Protein AF-K1LTN4-F1 (afdb_monomer)

Nearest PDB structures (foldseek):
  7vjn-assembly1_A  TM=7.353E-01  e=3.267E+00  Pseudomonas phage JBD30
  7fa3-assembly1_B  TM=7.296E-01  e=3.692E+00  Pseudomonas phage JBD30
  7vjn-assembly1_B  TM=6.845E-01  e=3.473E+00  Pseudomonas phage JBD30
  7fa3-assembly1_A  TM=6.997E-01  e=4.436E+00  Pseudomonas phage JBD30

Foldseek 3Di:
DDPVVVLLVQLVPDAPVNLVVLCVVLVHDPVVCCVPVVDDPVLVCLCPPDPPDPSNDGDDSVNSNVSVVVSVVVVVVD

Radius of gyration: 13.08 Å; Cα contacts (8 Å, |Δi|>4): 50; chains: 1; bounding box: 27×37×28 Å

Structure (mmCIF, N/CA/C/O backbone):
data_AF-K1LTN4-F1
#
_entry.id   AF-K1LTN4-F1
#
loop_
_atom_site.group_PDB
_atom_site.id
_atom_site.type_symbol
_atom_site.label_atom_id
_atom_site.label_alt_id
_atom_site.label_comp_id
_atom_site.label_asym_id
_atom_site.label_entity_id
_atom_site.label_seq_id
_atom_site.pdbx_PDB_ins_code
_atom_site.Cartn_x
_atom_site.Cartn_y
_atom_site.Cartn_z
_atom_site.occupancy
_atom_site.B_iso_or_equiv
_atom_site.auth_seq_id
_atom_site.auth_comp_id
_atom_site.auth_asym_id
_atom_site.auth_atom_id
_atom_site.pdbx_PDB_model_num
ATOM 1 N N . MET A 1 1 ? -4.161 26.173 -7.596 1.00 62.22 1 MET A N 1
ATOM 2 C CA . MET A 1 1 ? -4.353 24.710 -7.548 1.00 62.22 1 MET A CA 1
ATOM 3 C C . MET A 1 1 ? -5.635 24.388 -6.804 1.00 62.22 1 MET A C 1
ATOM 5 O O . MET A 1 1 ? -5.767 24.769 -5.641 1.00 62.22 1 MET A O 1
ATOM 9 N N . SER A 1 2 ? -6.564 23.722 -7.480 1.00 85.25 2 SER A N 1
ATOM 10 C CA . SER A 1 2 ? -7.784 23.147 -6.910 1.00 85.25 2 SER A CA 1
ATOM 11 C C . SER A 1 2 ? -7.450 22.050 -5.891 1.00 85.25 2 SER A C 1
ATOM 13 O O . SER A 1 2 ? -6.389 21.424 -5.946 1.00 85.25 2 SER A O 1
ATOM 15 N N . ASN A 1 3 ? -8.366 21.790 -4.955 1.00 84.19 3 ASN A N 1
ATOM 16 C CA . ASN A 1 3 ? -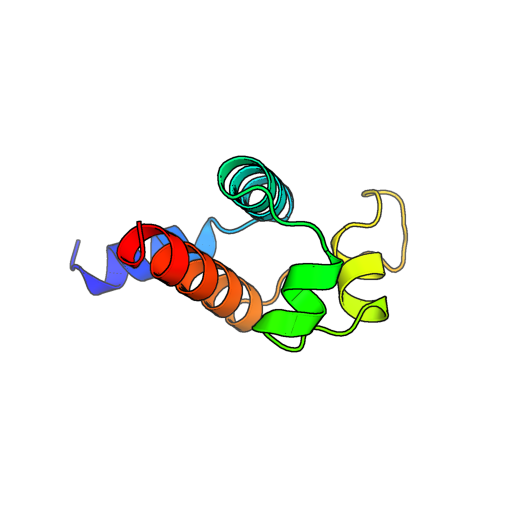8.215 20.726 -3.959 1.00 84.19 3 ASN A CA 1
ATOM 17 C C . ASN A 1 3 ? -8.004 19.348 -4.617 1.00 84.19 3 ASN A C 1
ATOM 19 O O . ASN A 1 3 ? -7.191 18.551 -4.155 1.00 84.19 3 ASN A O 1
ATOM 23 N N . SER A 1 4 ? -8.669 19.101 -5.747 1.00 83.56 4 SER A N 1
ATOM 24 C CA . SER A 1 4 ? -8.536 17.856 -6.509 1.00 83.56 4 SER A CA 1
ATOM 25 C C . SER A 1 4 ? -7.130 17.665 -7.084 1.00 83.56 4 SER A C 1
ATOM 27 O O . SER A 1 4 ? -6.606 16.555 -7.073 1.00 83.56 4 SER A O 1
ATOM 29 N N . GLU A 1 5 ? -6.482 18.742 -7.533 1.00 85.69 5 GLU A N 1
ATOM 30 C CA . GLU A 1 5 ? -5.127 18.686 -8.098 1.00 85.69 5 GLU A CA 1
ATOM 31 C C . GLU A 1 5 ? -4.096 18.333 -7.023 1.00 85.69 5 GLU A C 1
ATOM 33 O O . GLU A 1 5 ? -3.247 17.472 -7.240 1.00 85.69 5 GLU A O 1
ATOM 38 N N . LYS A 1 6 ? -4.236 18.912 -5.823 1.00 87.56 6 LYS A N 1
ATOM 39 C CA . LYS A 1 6 ? -3.373 18.600 -4.672 1.00 87.56 6 LYS A CA 1
ATOM 40 C C . LYS A 1 6 ? -3.484 17.135 -4.245 1.00 87.56 6 LYS A C 1
ATOM 42 O O . LYS A 1 6 ? -2.493 16.522 -3.859 1.00 87.56 6 LYS A O 1
ATOM 47 N N . VAL A 1 7 ? -4.685 16.556 -4.295 1.00 90.19 7 VAL A N 1
ATOM 48 C CA . VAL A 1 7 ? -4.888 15.132 -3.973 1.00 90.19 7 VAL A CA 1
ATOM 49 C C . VAL A 1 7 ? -4.223 14.239 -5.019 1.00 90.19 7 VAL A C 1
ATOM 51 O O . VAL A 1 7 ? -3.546 13.279 -4.659 1.00 90.19 7 VAL A O 1
ATOM 54 N N . LEU A 1 8 ? -4.364 14.566 -6.306 1.00 90.75 8 LEU A N 1
ATOM 55 C CA . LEU A 1 8 ? -3.723 13.809 -7.383 1.00 90.75 8 LEU A CA 1
ATOM 56 C C . LEU A 1 8 ? -2.195 13.854 -7.290 1.00 90.75 8 LEU A C 1
ATOM 58 O O . LEU A 1 8 ? -1.548 12.826 -7.492 1.00 90.75 8 LEU A O 1
ATOM 62 N N . GLU A 1 9 ? -1.630 15.006 -6.935 1.00 91.75 9 GLU A N 1
ATOM 63 C CA . GLU A 1 9 ? -0.198 15.162 -6.680 1.00 91.75 9 GLU A CA 1
ATOM 64 C C . GLU A 1 9 ? 0.261 14.260 -5.525 1.00 91.75 9 GLU A C 1
ATOM 66 O O . GLU A 1 9 ? 1.182 13.459 -5.698 1.00 91.75 9 GLU A O 1
ATOM 71 N N . LYS A 1 10 ? -0.444 14.280 -4.386 1.00 92.75 10 LYS A N 1
ATOM 72 C CA . LYS A 1 10 ? -0.140 13.400 -3.244 1.00 92.75 10 LYS A CA 1
ATOM 73 C C . LYS A 1 10 ? -0.203 11.918 -3.609 1.00 92.75 10 LYS A C 1
ATOM 75 O O . LYS A 1 10 ? 0.703 11.165 -3.264 1.00 92.75 10 LYS A O 1
ATOM 80 N N . ILE A 1 11 ? -1.238 11.500 -4.342 1.00 95.94 11 ILE A N 1
ATOM 81 C CA . ILE A 1 11 ? -1.365 10.119 -4.831 1.00 95.94 11 ILE A CA 1
ATOM 82 C C . ILE A 1 11 ? -0.194 9.771 -5.756 1.00 95.94 11 ILE A C 1
ATOM 84 O O . ILE A 1 11 ? 0.358 8.676 -5.672 1.00 95.94 11 ILE A O 1
ATOM 88 N N . SER A 1 12 ? 0.212 10.687 -6.638 1.00 95.00 12 SER A N 1
ATOM 89 C CA . SER A 1 12 ? 1.325 10.443 -7.560 1.00 95.00 12 SER A CA 1
ATOM 90 C C . SER A 1 12 ? 2.656 10.208 -6.832 1.00 95.00 12 SER A C 1
ATOM 92 O O . SER A 1 12 ? 3.442 9.363 -7.278 1.00 95.00 12 SER A O 1
ATOM 94 N N . GLY A 1 13 ? 2.846 10.868 -5.683 1.00 95.06 13 GLY A N 1
ATOM 95 C CA . GLY A 1 13 ? 4.022 10.760 -4.818 1.00 95.06 13 GLY A CA 1
ATOM 96 C C . GLY A 1 13 ? 4.106 9.486 -3.974 1.00 95.06 13 GLY A C 1
ATOM 97 O O . GLY A 1 13 ? 5.101 9.288 -3.287 1.00 95.06 13 GLY A O 1
ATOM 98 N N . VAL A 1 14 ? 3.109 8.596 -4.020 1.00 97.81 14 VAL A N 1
ATOM 99 C CA . VAL A 1 14 ? 3.168 7.320 -3.290 1.00 97.81 14 VAL A CA 1
ATOM 100 C C . VAL A 1 14 ? 4.223 6.396 -3.910 1.00 97.81 14 VAL A C 1
ATOM 102 O O . VAL A 1 14 ? 4.129 6.025 -5.087 1.00 97.81 14 VAL A O 1
ATOM 105 N N . THR A 1 15 ? 5.201 5.988 -3.097 1.00 97.25 15 THR A N 1
ATOM 106 C CA . THR A 1 15 ? 6.263 5.023 -3.432 1.00 97.25 15 THR A CA 1
ATOM 107 C C . THR A 1 15 ? 6.288 3.851 -2.446 1.00 97.25 15 THR A C 1
ATOM 109 O O . THR A 1 15 ? 5.575 3.854 -1.442 1.00 97.25 15 THR A O 1
ATOM 112 N N . THR A 1 16 ? 7.108 2.829 -2.710 1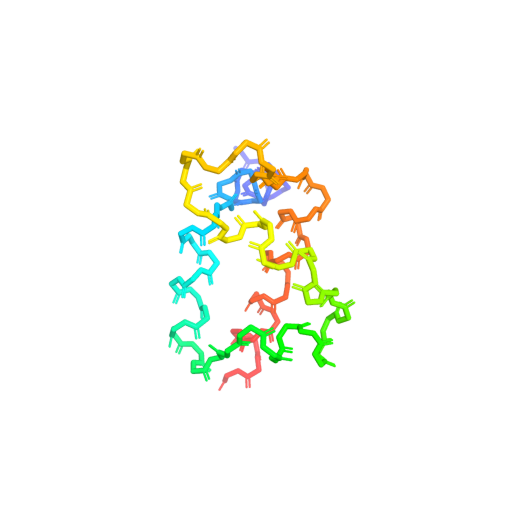.00 96.62 16 THR A N 1
ATOM 113 C CA . THR A 1 16 ? 7.292 1.707 -1.774 1.00 96.62 16 THR A CA 1
ATOM 114 C C . THR A 1 16 ? 7.937 2.133 -0.459 1.00 96.62 16 THR A C 1
ATOM 116 O O . THR A 1 16 ? 7.615 1.574 0.586 1.00 96.62 16 THR A O 1
ATOM 119 N N . GLU A 1 17 ? 8.801 3.140 -0.496 1.00 96.50 17 GLU A N 1
ATOM 120 C CA . GLU A 1 17 ? 9.469 3.730 0.666 1.00 96.50 17 GLU A CA 1
ATOM 121 C C . GLU A 1 17 ? 8.439 4.467 1.519 1.00 96.50 17 GLU A C 1
ATOM 123 O O . GLU A 1 17 ? 8.286 4.148 2.692 1.00 96.50 17 GLU A O 1
ATOM 128 N N . TRP A 1 18 ? 7.620 5.321 0.894 1.00 97.81 18 TRP A N 1
ATOM 129 C CA . TRP A 1 18 ? 6.527 6.013 1.580 1.00 97.81 18 TRP A CA 1
ATOM 130 C C . TRP A 1 18 ? 5.546 5.040 2.253 1.00 97.81 18 TRP A C 1
ATOM 132 O O . TRP A 1 18 ? 5.112 5.270 3.381 1.00 97.81 18 TRP A O 1
ATOM 142 N N . ILE A 1 19 ? 5.212 3.925 1.589 1.00 97.94 19 ILE A N 1
ATOM 143 C CA . ILE A 1 19 ? 4.358 2.886 2.183 1.00 97.94 19 ILE A CA 1
ATOM 144 C C . ILE A 1 19 ? 5.046 2.249 3.397 1.00 97.94 19 ILE A C 1
ATOM 146 O O . ILE A 1 19 ? 4.394 2.069 4.423 1.00 97.94 19 ILE A O 1
ATOM 150 N N . ASN A 1 20 ? 6.337 1.910 3.308 1.00 97.25 20 ASN A N 1
ATOM 151 C CA . ASN A 1 20 ? 7.079 1.336 4.436 1.00 97.25 20 ASN A CA 1
ATOM 152 C C . ASN A 1 20 ? 7.140 2.301 5.628 1.00 97.25 20 ASN A C 1
ATOM 154 O O . ASN A 1 20 ? 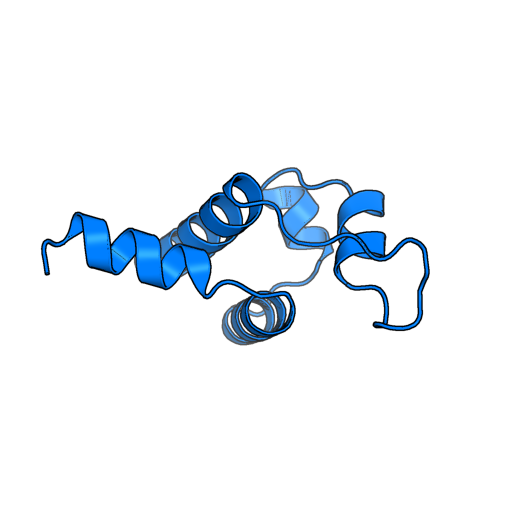6.914 1.869 6.758 1.00 97.25 20 ASN A O 1
ATOM 158 N N . ASP A 1 21 ? 7.382 3.587 5.379 1.00 97.94 21 ASP A N 1
ATOM 159 C CA . ASP A 1 21 ? 7.430 4.614 6.422 1.00 97.94 21 ASP A CA 1
ATOM 160 C C . ASP A 1 21 ? 6.078 4.743 7.125 1.00 97.94 21 ASP A C 1
ATOM 162 O O . ASP A 1 21 ? 6.006 4.747 8.354 1.00 97.94 21 ASP A O 1
ATOM 166 N N . LYS A 1 22 ? 4.981 4.752 6.357 1.00 97.81 22 LYS A N 1
ATOM 167 C CA . LYS A 1 22 ? 3.626 4.772 6.917 1.00 97.81 22 LYS A CA 1
ATOM 168 C C . LYS A 1 22 ? 3.302 3.504 7.694 1.00 97.81 22 LYS A C 1
ATOM 170 O O . LYS A 1 22 ? 2.730 3.579 8.777 1.00 97.81 22 LYS A O 1
ATOM 175 N N . MET A 1 23 ? 3.695 2.333 7.198 1.00 97.44 23 MET A N 1
ATOM 176 C CA . MET A 1 23 ? 3.543 1.093 7.960 1.00 97.44 23 MET A CA 1
ATOM 177 C C . MET A 1 23 ? 4.294 1.157 9.291 1.00 97.44 23 MET A C 1
ATOM 179 O O . MET A 1 23 ? 3.733 0.772 10.313 1.00 97.44 23 MET A O 1
ATOM 183 N N . HIS A 1 24 ? 5.523 1.675 9.294 1.00 97.50 24 HIS A N 1
ATOM 184 C CA . HIS A 1 24 ? 6.307 1.857 10.511 1.00 97.50 24 HIS A CA 1
ATOM 185 C C . HIS A 1 24 ? 5.634 2.840 11.482 1.00 97.50 24 HIS A C 1
ATOM 187 O O . HIS A 1 24 ? 5.491 2.521 12.660 1.00 97.50 24 HIS A O 1
ATOM 193 N N . GLU A 1 25 ? 5.152 3.987 10.990 1.00 96.94 25 GLU A N 1
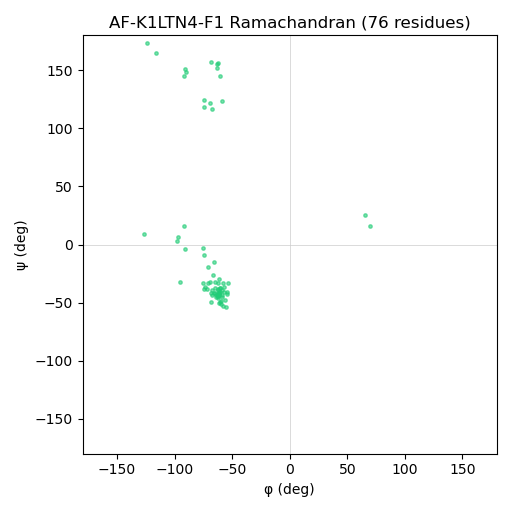ATOM 194 C CA . GLU A 1 25 ? 4.432 5.000 11.779 1.00 96.94 25 GLU A CA 1
ATOM 195 C C . GLU A 1 25 ? 3.218 4.417 12.522 1.00 96.94 25 GLU A C 1
ATOM 197 O O . GLU A 1 25 ? 2.979 4.750 13.682 1.00 96.94 25 GLU A O 1
ATOM 202 N N . TYR A 1 26 ? 2.466 3.524 11.872 1.00 96.19 26 TYR A N 1
ATOM 203 C CA . TYR A 1 26 ? 1.260 2.913 12.441 1.00 96.19 26 TYR A CA 1
ATOM 204 C C . TYR A 1 26 ? 1.493 1.529 13.072 1.00 96.19 26 TYR A C 1
ATOM 206 O O . TYR A 1 26 ? 0.528 0.869 13.454 1.00 96.19 26 TYR A O 1
ATOM 214 N N . GLY A 1 27 ? 2.741 1.059 13.175 1.00 96.56 27 GLY A N 1
ATOM 215 C CA . GLY A 1 27 ? 3.058 -0.259 13.742 1.00 96.56 27 GLY A CA 1
ATOM 216 C C . GLY A 1 27 ? 2.533 -1.452 12.926 1.00 96.56 27 GLY A C 1
ATOM 217 O O . GLY A 1 27 ? 2.315 -2.531 13.478 1.00 96.56 27 GLY A O 1
ATOM 218 N N . LEU A 1 28 ? 2.326 -1.270 11.621 1.00 96.88 28 LEU A N 1
ATOM 219 C CA . LEU A 1 28 ? 1.781 -2.268 10.702 1.00 96.88 28 LEU A CA 1
ATOM 220 C C . LEU A 1 28 ? 2.878 -3.125 10.062 1.00 96.88 28 LEU A C 1
ATOM 222 O O . LEU A 1 28 ? 3.989 -2.682 9.767 1.00 96.88 28 LEU A O 1
ATOM 226 N N . LYS A 1 29 ? 2.536 -4.375 9.767 1.00 96.62 29 LYS A N 1
ATOM 227 C CA . LYS A 1 29 ? 3.347 -5.349 9.031 1.00 96.62 29 LYS A CA 1
ATOM 228 C C . LYS A 1 29 ? 2.657 -5.712 7.719 1.00 96.62 29 LYS A C 1
ATOM 230 O O . LYS A 1 29 ? 1.468 -5.492 7.523 1.00 96.62 29 LYS A O 1
ATOM 235 N N . ARG A 1 30 ? 3.395 -6.336 6.791 1.00 96.00 30 ARG A N 1
ATOM 236 C CA . ARG A 1 30 ? 2.845 -6.710 5.468 1.00 96.00 30 ARG A CA 1
ATOM 237 C C . ARG A 1 30 ? 1.621 -7.623 5.570 1.00 96.00 30 ARG A C 1
ATOM 239 O O . ARG A 1 30 ? 0.718 -7.514 4.756 1.00 96.00 30 ARG A O 1
ATOM 246 N N . LYS A 1 31 ? 1.576 -8.488 6.590 1.00 96.69 31 LYS A N 1
ATOM 247 C CA . LYS A 1 31 ? 0.415 -9.348 6.867 1.00 96.69 31 LYS A CA 1
ATOM 248 C C . LYS A 1 31 ? -0.858 -8.547 7.169 1.00 96.69 31 LYS A C 1
ATOM 250 O O . LYS A 1 31 ? -1.941 -9.019 6.853 1.00 96.69 31 LYS A O 1
ATOM 255 N N . ASP A 1 32 ? -0.723 -7.351 7.740 1.00 97.25 32 ASP A N 1
ATOM 256 C CA . ASP A 1 32 ? -1.858 -6.502 8.091 1.00 97.25 32 ASP A CA 1
ATOM 257 C C . ASP A 1 32 ? -2.429 -5.851 6.827 1.00 97.25 32 ASP A C 1
ATOM 259 O O . ASP A 1 32 ? -3.639 -5.760 6.684 1.00 97.25 32 ASP A O 1
ATOM 263 N N . LEU A 1 33 ? -1.589 -5.539 5.831 1.00 97.38 33 LEU A N 1
ATOM 264 C CA . LEU A 1 33 ? -2.069 -5.139 4.501 1.00 97.38 33 LEU A CA 1
ATOM 265 C C . LEU A 1 33 ? -2.890 -6.255 3.837 1.00 97.38 33 LEU A C 1
ATOM 267 O O . LEU A 1 33 ? -3.926 -5.995 3.232 1.00 97.38 33 LEU A O 1
ATOM 271 N N . THR A 1 34 ? -2.457 -7.510 3.968 1.00 97.31 34 THR A N 1
ATOM 272 C CA . THR A 1 34 ? -3.247 -8.646 3.476 1.00 97.31 34 THR A CA 1
ATOM 273 C C . THR A 1 34 ? -4.572 -8.773 4.229 1.00 97.31 34 THR A C 1
ATOM 275 O O . THR A 1 34 ? -5.604 -8.963 3.595 1.00 97.31 34 THR A O 1
ATOM 278 N N . ALA A 1 35 ? -4.566 -8.635 5.557 1.00 97.44 35 ALA A N 1
ATOM 279 C CA . ALA A 1 35 ? -5.763 -8.799 6.382 1.00 97.44 35 ALA A CA 1
ATOM 280 C C . ALA A 1 35 ? -6.777 -7.654 6.228 1.00 97.44 35 ALA A C 1
ATOM 282 O O . ALA A 1 35 ? -7.980 -7.894 6.232 1.00 97.44 35 ALA A O 1
ATOM 283 N N . GLU A 1 36 ? -6.306 -6.415 6.107 1.00 96.69 36 GLU A N 1
ATOM 284 C CA . GLU A 1 36 ? -7.166 -5.232 6.163 1.00 96.69 36 GLU A CA 1
ATOM 285 C C . GLU A 1 36 ? -7.605 -4.724 4.789 1.00 96.69 36 GLU A C 1
ATOM 287 O O . GLU A 1 36 ? -8.699 -4.177 4.667 1.00 96.69 36 GLU A O 1
ATOM 292 N N . ILE A 1 37 ? -6.764 -4.878 3.762 1.00 96.06 37 ILE A N 1
ATOM 293 C CA . ILE A 1 37 ? -7.046 -4.382 2.404 1.00 96.06 37 ILE A CA 1
ATOM 294 C C . ILE A 1 37 ? -6.923 -5.466 1.328 1.00 96.06 37 ILE A C 1
ATOM 296 O O . ILE A 1 37 ? -6.979 -5.163 0.140 1.00 96.06 37 ILE A O 1
ATOM 300 N N . GLY A 1 38 ? -6.773 -6.734 1.725 1.00 96.25 38 GLY A N 1
ATOM 301 C CA . GLY A 1 38 ? -6.888 -7.879 0.820 1.00 96.25 38 GLY A CA 1
ATOM 302 C C . GLY A 1 38 ? -5.760 -8.016 -0.204 1.00 96.25 38 GLY A C 1
ATOM 303 O O . GLY A 1 38 ? -5.919 -8.743 -1.182 1.00 96.25 38 GLY A O 1
ATOM 304 N N . ILE A 1 39 ? -4.622 -7.333 -0.024 1.00 95.56 39 ILE A N 1
ATOM 305 C CA . ILE A 1 39 ? -3.505 -7.462 -0.967 1.00 95.56 39 ILE A CA 1
ATOM 306 C C . ILE A 1 39 ? -2.808 -8.801 -0.750 1.00 95.56 39 ILE A C 1
ATOM 308 O O . ILE A 1 39 ? -2.304 -9.097 0.338 1.00 95.56 39 ILE A O 1
ATOM 312 N N . ASP A 1 40 ? -2.722 -9.581 -1.822 1.00 96.12 40 ASP A N 1
ATOM 313 C CA . ASP A 1 40 ? -2.085 -10.885 -1.789 1.00 96.12 40 ASP A CA 1
A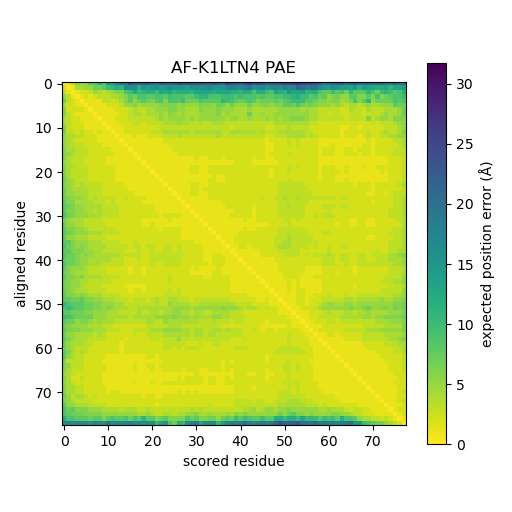TOM 314 C C . ASP A 1 40 ? -0.599 -10.816 -1.388 1.00 96.12 40 ASP A C 1
ATOM 316 O O . ASP A 1 40 ? 0.155 -9.904 -1.751 1.00 96.12 40 ASP A O 1
ATOM 320 N N . LYS A 1 41 ? -0.151 -11.836 -0.651 1.00 96.25 41 LYS A N 1
ATOM 321 C CA . LYS A 1 41 ? 1.226 -11.932 -0.155 1.00 96.25 41 LYS A CA 1
ATOM 322 C C . LYS A 1 41 ? 2.249 -11.971 -1.293 1.00 96.25 41 LYS A C 1
ATOM 324 O O . LYS A 1 41 ? 3.327 -11.389 -1.148 1.00 96.25 41 LYS A O 1
ATOM 329 N N . SER A 1 42 ? 1.943 -12.639 -2.406 1.00 96.25 42 SER A N 1
ATOM 330 C CA . SER A 1 42 ? 2.834 -12.704 -3.569 1.00 96.25 42 SER A CA 1
ATOM 331 C C . SER A 1 42 ? 3.007 -11.326 -4.206 1.00 96.25 42 SER A C 1
ATOM 333 O O . SER A 1 42 ? 4.140 -10.922 -4.477 1.00 96.25 42 SER A O 1
ATOM 335 N N . TYR A 1 43 ? 1.923 -10.551 -4.316 1.00 96.00 43 TYR A N 1
ATOM 336 C CA . TYR A 1 43 ? 1.966 -9.171 -4.795 1.00 96.00 43 TYR A CA 1
ATOM 337 C C . TYR A 1 43 ? 2.865 -8.308 -3.904 1.00 96.00 43 TYR A C 1
ATOM 339 O O . TYR A 1 43 ? 3.794 -7.671 -4.399 1.00 96.00 43 TYR A O 1
ATOM 347 N N . LEU A 1 44 ? 2.659 -8.332 -2.580 1.00 96.50 44 LEU A N 1
ATOM 348 C CA . LEU A 1 44 ? 3.487 -7.571 -1.632 1.00 96.50 44 LEU A CA 1
ATOM 349 C C . LEU A 1 44 ? 4.961 -7.990 -1.697 1.00 96.50 44 LEU A C 1
ATOM 351 O O . LEU A 1 44 ? 5.854 -7.150 -1.594 1.00 96.50 44 LEU A O 1
ATOM 355 N N . SER A 1 45 ? 5.231 -9.283 -1.879 1.00 96.19 45 SER A N 1
ATOM 356 C CA . SER A 1 45 ? 6.596 -9.790 -2.016 1.00 96.19 45 SER A CA 1
ATOM 357 C C . SER A 1 45 ? 7.308 -9.221 -3.242 1.00 96.19 45 SER A C 1
ATOM 359 O O . SER A 1 45 ? 8.476 -8.852 -3.141 1.00 96.19 45 SER A O 1
ATOM 361 N N . LEU A 1 46 ? 6.626 -9.146 -4.387 1.00 97.31 46 LEU A N 1
ATOM 362 C CA . LEU A 1 46 ? 7.181 -8.566 -5.611 1.00 97.31 46 LEU A CA 1
ATOM 363 C C . LEU A 1 46 ? 7.265 -7.039 -5.530 1.00 97.31 46 LEU A C 1
ATOM 365 O O . LEU A 1 46 ? 8.231 -6.452 -6.009 1.00 97.31 46 LEU A O 1
ATOM 369 N N . LEU A 1 47 ? 6.290 -6.390 -4.895 1.00 96.88 47 LEU A N 1
ATOM 370 C CA . LEU A 1 47 ? 6.249 -4.937 -4.736 1.00 96.88 47 LEU A CA 1
ATOM 371 C C . LEU A 1 47 ? 7.457 -4.436 -3.933 1.00 96.88 47 LEU A C 1
ATOM 373 O O . LEU A 1 47 ? 8.193 -3.543 -4.359 1.00 96.88 47 LEU A O 1
ATOM 377 N N . PHE A 1 48 ? 7.700 -5.066 -2.786 1.00 95.88 48 PHE A N 1
ATOM 378 C CA . PHE A 1 48 ? 8.802 -4.727 -1.890 1.00 95.88 48 PHE A CA 1
ATOM 379 C C . PHE A 1 48 ? 10.083 -5.521 -2.159 1.00 95.88 48 PHE A C 1
ATOM 381 O O . PHE A 1 48 ? 10.969 -5.572 -1.302 1.00 95.88 48 PHE A O 1
ATOM 388 N N . ALA A 1 49 ? 10.195 -6.164 -3.321 1.00 96.31 49 ALA A N 1
ATOM 389 C CA . ALA A 1 49 ? 11.447 -6.773 -3.731 1.00 96.31 49 ALA A CA 1
ATOM 390 C C . ALA A 1 49 ? 12.542 -5.702 -3.875 1.00 96.31 49 ALA A C 1
ATOM 392 O O . ALA A 1 49 ? 12.255 -4.518 -4.088 1.00 96.31 49 ALA A O 1
ATOM 393 N N . LYS A 1 50 ? 13.803 -6.123 -3.766 1.00 95.00 50 LYS A N 1
ATOM 394 C CA . LYS A 1 50 ? 14.945 -5.235 -3.999 1.00 95.00 50 LYS A CA 1
ATOM 395 C C . LYS A 1 50 ? 14.969 -4.738 -5.460 1.00 95.00 50 LYS A C 1
ATOM 397 O O . LYS A 1 50 ? 14.446 -5.452 -6.321 1.00 95.00 50 LYS A O 1
ATOM 402 N N . PRO A 1 51 ? 15.533 -3.550 -5.752 1.00 92.06 51 PRO A N 1
ATOM 403 C CA . PRO A 1 51 ? 15.550 -2.970 -7.101 1.00 92.06 51 PRO A CA 1
ATOM 404 C C . PRO A 1 51 ? 16.118 -3.887 -8.192 1.00 92.06 51 PRO A C 1
ATOM 406 O O . PRO A 1 51 ? 15.636 -3.865 -9.317 1.00 92.06 51 PRO A O 1
ATOM 409 N N . GLU A 1 52 ? 17.093 -4.728 -7.853 1.00 94.38 52 GLU A N 1
ATOM 410 C CA . GLU A 1 52 ? 17.737 -5.684 -8.757 1.00 94.38 52 GLU A CA 1
ATOM 411 C C . GLU A 1 52 ? 16.877 -6.913 -9.099 1.00 94.38 52 GLU A C 1
ATOM 413 O O . GLU A 1 52 ? 17.250 -7.712 -9.957 1.00 94.38 52 GLU A O 1
ATOM 418 N N . ASN A 1 53 ? 15.732 -7.107 -8.436 1.00 95.38 53 ASN A N 1
ATOM 419 C CA . ASN A 1 53 ? 14.867 -8.244 -8.720 1.00 95.38 53 ASN A CA 1
ATOM 420 C C . ASN A 1 53 ? 14.112 -8.017 -10.046 1.00 95.38 53 A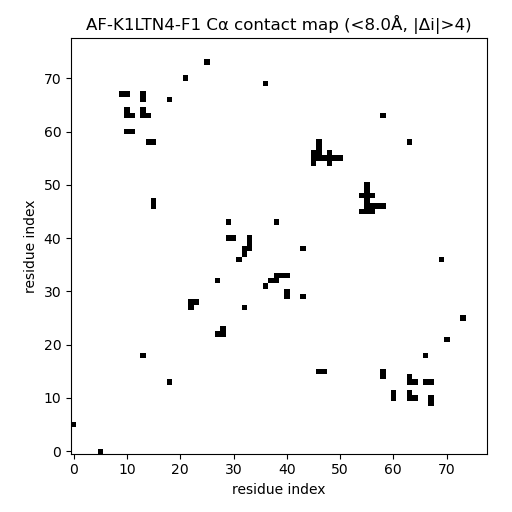SN A C 1
ATOM 422 O O . ASN A 1 53 ? 13.275 -7.115 -10.110 1.00 95.38 53 ASN A O 1
ATOM 426 N N . PRO A 1 54 ? 14.300 -8.870 -11.075 1.00 94.25 54 PRO A N 1
ATOM 427 C CA . PRO A 1 54 ? 13.663 -8.691 -12.384 1.00 94.25 54 PRO A CA 1
ATOM 428 C C . PRO A 1 54 ? 12.136 -8.838 -12.345 1.00 94.25 54 PRO A C 1
ATOM 430 O O . PRO A 1 54 ? 11.449 -8.460 -13.288 1.00 94.25 54 PRO A O 1
ATOM 433 N N . ARG A 1 55 ? 11.589 -9.399 -11.261 1.00 95.88 55 ARG A N 1
ATOM 434 C CA . ARG A 1 55 ? 10.148 -9.536 -11.027 1.00 95.88 55 ARG A CA 1
ATOM 435 C C . ARG A 1 55 ? 9.589 -8.433 -10.127 1.00 95.88 55 ARG A C 1
ATOM 437 O O . ARG A 1 55 ? 8.412 -8.505 -9.777 1.00 95.88 55 ARG A O 1
ATOM 444 N N . LYS A 1 56 ? 10.398 -7.447 -9.709 1.00 96.12 56 LYS A N 1
ATOM 445 C CA . LYS A 1 56 ? 9.909 -6.325 -8.900 1.00 96.12 56 LYS A CA 1
ATOM 446 C C . LYS A 1 56 ? 8.821 -5.595 -9.678 1.00 96.12 56 LYS A C 1
ATOM 448 O O . LYS A 1 56 ? 9.042 -5.135 -10.796 1.00 96.12 56 LYS A O 1
ATOM 453 N N . ILE A 1 57 ? 7.649 -5.479 -9.069 1.00 95.31 57 ILE A N 1
ATOM 454 C CA . ILE A 1 57 ? 6.529 -4.764 -9.677 1.00 95.31 57 ILE A CA 1
ATOM 455 C C . ILE A 1 57 ? 6.534 -3.305 -9.235 1.00 95.31 57 ILE A C 1
ATOM 457 O O . ILE A 1 57 ? 6.883 -2.978 -8.099 1.00 95.31 57 ILE A O 1
ATOM 461 N N . GLN A 1 58 ? 6.124 -2.426 -10.143 1.00 94.69 58 GLN A N 1
ATOM 462 C CA . GLN A 1 58 ? 5.925 -1.013 -9.848 1.00 94.69 58 GLN A CA 1
ATOM 463 C C . GLN A 1 58 ? 4.484 -0.757 -9.399 1.00 94.69 58 GLN A C 1
ATOM 465 O O . GLN A 1 58 ? 3.551 -1.449 -9.812 1.00 94.69 58 GLN A O 1
ATOM 470 N N . LEU A 1 59 ? 4.292 0.269 -8.570 1.00 95.69 59 LEU A N 1
ATOM 471 C CA . LEU A 1 59 ? 2.958 0.714 -8.179 1.00 95.69 59 LEU A CA 1
ATOM 472 C C . LEU A 1 59 ? 2.224 1.304 -9.382 1.00 95.69 59 LEU A C 1
ATOM 474 O O . LEU A 1 59 ? 2.603 2.355 -9.902 1.00 95.69 59 LEU A O 1
ATOM 478 N N . SER A 1 60 ? 1.121 0.671 -9.770 1.00 95.69 60 SER A N 1
ATOM 479 C CA . SER A 1 60 ? 0.175 1.274 -10.702 1.00 95.69 60 SER A CA 1
ATOM 480 C C . SER A 1 60 ? -0.538 2.464 -10.048 1.00 95.69 60 SER A C 1
ATOM 482 O O . SER A 1 60 ? -0.650 2.555 -8.822 1.00 95.69 60 SER A O 1
ATOM 484 N N . LYS A 1 61 ? -1.064 3.385 -10.862 1.00 95.12 61 LYS A N 1
ATOM 485 C CA . LYS A 1 61 ? -1.814 4.551 -10.366 1.00 95.12 61 LYS A CA 1
ATOM 486 C C . LYS A 1 61 ? -2.991 4.167 -9.441 1.00 95.12 61 LYS A C 1
ATOM 488 O O . LYS A 1 61 ? -3.114 4.798 -8.391 1.00 95.12 61 LYS A O 1
ATOM 493 N N . PRO A 1 62 ? -3.802 3.128 -9.738 1.00 95.69 62 PRO A N 1
ATOM 494 C CA . PRO A 1 62 ? -4.8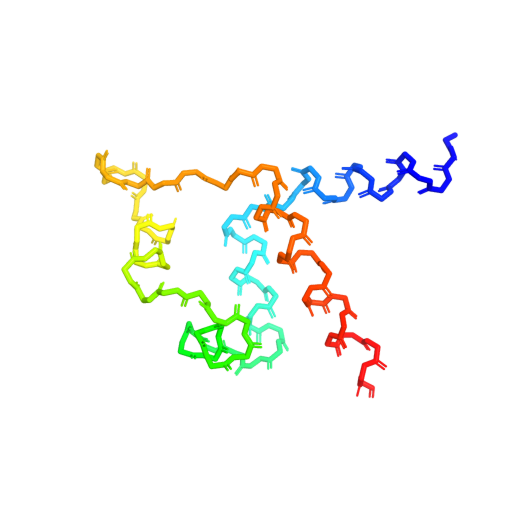34 2.660 -8.810 1.00 95.69 62 PRO A CA 1
ATOM 495 C C . PRO A 1 62 ? -4.273 2.182 -7.466 1.00 95.69 62 PRO A C 1
ATOM 497 O O . PRO A 1 62 ? -4.821 2.515 -6.419 1.00 95.69 62 PRO A O 1
ATOM 500 N N . MET A 1 63 ? -3.146 1.464 -7.474 1.00 97.12 63 MET A N 1
ATOM 501 C CA . MET A 1 63 ? -2.525 0.964 -6.243 1.00 97.1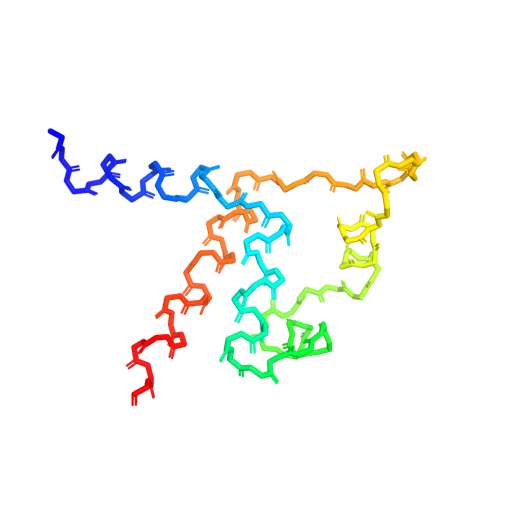2 63 MET A CA 1
ATOM 502 C C . MET A 1 63 ? -1.971 2.097 -5.384 1.00 97.12 63 MET A C 1
ATOM 504 O O . MET A 1 63 ? -2.148 2.080 -4.168 1.00 97.12 63 MET A O 1
ATOM 508 N N . LYS A 1 64 ? -1.374 3.120 -6.008 1.00 98.12 64 LYS A N 1
ATOM 509 C CA . LYS A 1 64 ? -0.968 4.345 -5.306 1.00 98.12 64 LYS A CA 1
ATOM 510 C C . LYS A 1 64 ? -2.148 4.994 -4.580 1.00 98.12 64 LYS A C 1
ATOM 512 O O . LYS A 1 64 ? -2.036 5.311 -3.400 1.00 98.12 64 LYS A O 1
ATOM 517 N N . ALA A 1 65 ? -3.286 5.140 -5.262 1.00 97.50 65 ALA A N 1
ATOM 518 C CA . ALA A 1 65 ? -4.493 5.708 -4.665 1.00 97.50 65 ALA A CA 1
ATOM 519 C C . ALA A 1 65 ? -5.013 4.851 -3.501 1.00 97.50 65 ALA A C 1
ATOM 521 O O . ALA A 1 65 ? -5.328 5.384 -2.441 1.00 97.50 65 ALA A O 1
ATOM 522 N N . MET A 1 66 ? -5.052 3.528 -3.669 1.00 97.56 66 MET A N 1
ATOM 523 C CA . MET A 1 66 ? -5.504 2.613 -2.622 1.00 97.56 66 MET A CA 1
ATOM 524 C C . MET A 1 66 ? -4.642 2.717 -1.357 1.00 97.56 66 MET A C 1
ATOM 526 O O . MET A 1 66 ? -5.187 2.884 -0.269 1.00 97.56 66 MET A O 1
ATOM 530 N N . PHE A 1 67 ? -3.310 2.687 -1.488 1.00 98.06 67 PHE A N 1
ATOM 531 C CA . PHE A 1 67 ? -2.413 2.867 -0.343 1.00 98.06 67 PHE A CA 1
ATOM 532 C C . PHE A 1 67 ? -2.572 4.248 0.298 1.00 98.06 67 PHE A C 1
ATOM 534 O O . PHE A 1 67 ? -2.642 4.341 1.522 1.00 98.06 67 PHE A O 1
ATOM 541 N N . PHE A 1 68 ? -2.682 5.310 -0.506 1.00 98.12 68 PHE A N 1
ATOM 542 C CA . PHE A 1 68 ? -2.907 6.664 0.000 1.00 98.12 68 PHE A CA 1
ATOM 543 C C . PHE A 1 68 ? -4.153 6.743 0.893 1.00 98.12 68 PHE A C 1
ATOM 545 O O . PHE A 1 68 ? -4.064 7.168 2.044 1.00 98.12 68 PHE A O 1
ATOM 552 N N . TYR A 1 69 ? -5.304 6.290 0.389 1.00 97.19 69 TYR A N 1
ATOM 553 C CA . TYR A 1 69 ? -6.561 6.349 1.137 1.00 97.19 69 TYR A CA 1
ATOM 554 C C . TYR A 1 69 ? -6.594 5.390 2.324 1.00 97.19 69 TYR A C 1
ATOM 556 O O . TYR A 1 69 ? -7.178 5.722 3.356 1.00 97.19 69 TYR A O 1
ATOM 564 N N . TYR A 1 70 ? -5.933 4.238 2.219 1.00 97.50 70 TYR A N 1
ATOM 565 C CA . TYR A 1 70 ? -5.776 3.328 3.345 1.00 97.50 70 TYR A CA 1
ATOM 566 C C . TYR A 1 70 ? -5.082 4.015 4.528 1.00 97.50 70 TYR A C 1
ATOM 568 O O . TYR A 1 70 ? -5.644 4.045 5.623 1.00 97.50 70 TYR A O 1
ATOM 576 N N . PHE A 1 71 ? -3.918 4.638 4.321 1.00 97.25 71 PHE A N 1
ATOM 577 C CA . PHE A 1 71 ? -3.213 5.322 5.411 1.00 97.25 71 PHE A CA 1
ATOM 578 C C . PHE A 1 71 ? -3.909 6.606 5.862 1.00 97.25 71 PHE A C 1
ATOM 580 O O . PHE A 1 71 ? -3.927 6.882 7.059 1.00 97.25 71 PHE A O 1
ATOM 587 N N . LEU A 1 72 ? -4.572 7.336 4.959 1.00 95.56 72 LEU A N 1
ATOM 588 C CA . LEU A 1 72 ? -5.429 8.459 5.353 1.00 95.56 72 LEU A CA 1
ATOM 589 C C . LEU A 1 72 ? -6.542 8.001 6.311 1.00 95.56 72 LEU A C 1
ATOM 591 O O . LEU A 1 72 ? -6.838 8.667 7.298 1.00 95.56 72 LEU A O 1
ATOM 595 N N . SER A 1 73 ? -7.129 6.824 6.071 1.00 95.69 73 SER A N 1
ATOM 596 C CA . SER A 1 73 ? -8.139 6.261 6.974 1.00 95.69 73 SER A CA 1
ATOM 597 C C . SER A 1 73 ? -7.576 5.881 8.350 1.00 95.69 73 SER A C 1
ATOM 599 O O . SER A 1 73 ? -8.324 5.872 9.326 1.00 95.69 73 SER A O 1
ATOM 601 N N . LYS A 1 74 ? -6.274 5.577 8.452 1.00 94.38 74 LYS A N 1
ATOM 602 C CA . LYS A 1 74 ? -5.597 5.314 9.731 1.00 94.38 74 LYS A CA 1
ATOM 603 C C . LYS A 1 74 ? -5.368 6.600 10.516 1.00 94.38 74 LYS A C 1
ATOM 605 O O . LYS A 1 74 ? -5.557 6.595 11.726 1.00 94.38 74 LYS A O 1
ATOM 610 N N . GLU A 1 75 ? -5.023 7.689 9.833 1.00 90.75 75 GLU A N 1
ATOM 611 C CA . GLU A 1 75 ? -4.883 9.018 10.437 1.00 90.75 75 GLU A CA 1
ATOM 612 C C . GLU A 1 75 ? -6.200 9.511 11.047 1.00 90.75 75 GLU A C 1
ATOM 614 O O . GLU A 1 75 ? -6.208 9.990 12.172 1.00 90.75 75 GLU A O 1
ATOM 619 N N . LEU A 1 76 ? -7.320 9.323 10.344 1.00 90.25 76 LEU A N 1
ATOM 620 C CA . LEU A 1 76 ? -8.643 9.764 10.808 1.00 90.25 76 LEU A CA 1
ATOM 621 C C . LEU A 1 76 ? -9.211 8.949 11.979 1.00 90.25 76 LEU A C 1
ATOM 623 O O . LEU A 1 76 ? -10.153 9.394 12.627 1.00 90.25 76 LEU A O 1
ATOM 627 N N . LYS A 1 77 ? -8.696 7.738 12.213 1.00 84.31 77 LYS A N 1
ATOM 628 C CA . LYS A 1 77 ? -9.093 6.877 13.342 1.00 84.31 77 LYS A CA 1
ATOM 629 C C . LYS A 1 77 ? -8.232 7.094 14.591 1.00 84.31 77 LYS A C 1
ATOM 631 O O . LYS A 1 77 ? -8.463 6.410 15.586 1.00 84.31 77 LYS A O 1
ATOM 636 N N . LYS A 1 78 ? -7.215 7.950 14.495 1.00 59.25 78 LYS A N 1
ATOM 637 C CA . LYS A 1 78 ? -6.308 8.306 15.585 1.00 59.25 78 LYS A CA 1
ATOM 638 C C . LYS A 1 78 ? -6.989 9.293 16.527 1.00 59.25 78 LYS A C 1
ATOM 640 O O . LYS A 1 78 ? -6.767 9.144 17.745 1.00 59.25 78 LYS A O 1
#

Solvent-accessible surface area (backbone atoms only — not comparable to full-atom values): 4651 Å² total; per-residue (Å²): 134,56,74,68,55,56,51,53,51,56,30,67,69,54,44,73,65,57,51,51,52,51,28,58,77,71,74,53,53,75,68,49,45,31,73,76,7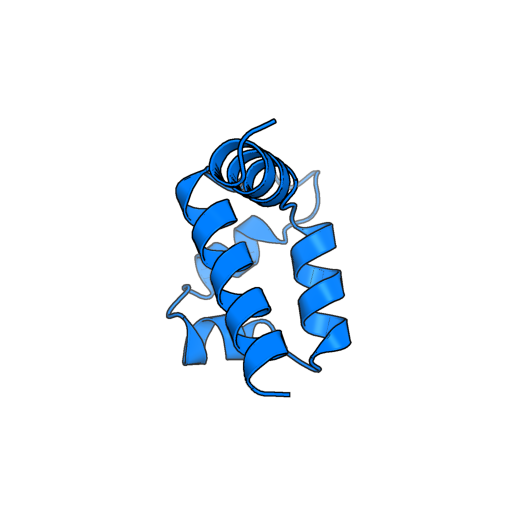1,65,47,52,68,68,57,52,52,27,48,72,38,58,91,86,41,92,70,45,47,78,82,49,72,68,55,21,41,51,54,48,54,52,54,51,55,53,60,77,72,107

Mean predicted aligned error: 3.28 Å

Sequence (78 aa):
MSNSEKVLEKISGVTTEWINDKMHEYGLKRKDLTAEIGIDKSYLSLLFAKPENPRKIQLSKPMKAMFFYYFLSKELKK

Organism: NCBI:txid883096

Secondary structure (DSSP, 8-state):
--HHHHHHHHHHT--HHHHHHHHHHTT--HHHHHHHH---HHHHHHHTS-TT-TTPPPPPHHHHHHHHHHHHHHHHT-

pLDDT: mean 94.22, std 6.42, range [59.25, 98.12]